Protein AF-A0A1L8DBS0-F1 (afdb_monomer_lite)

pLDDT: mean 74.85, std 13.13, range [47.19, 97.38]

InterPro domains:
  IPR019034 Uncharacterised protein family UPF0390 [PF09495] (1-80)

Foldseek 3Di:
DDDDDDPPPPPDPVVVVVVVVVVVVVPDPDPPPPPHDDPDPCPVVVVVVVVVVVVVVVVVVVVVVVVVVVVCVPPDPDDPVRVVVVVVVVVVVVPDPDD

Structure (mmCIF, N/CA/C/O backbone):
data_AF-A0A1L8DBS0-F1
#
_entry.id   AF-A0A1L8DBS0-F1
#
loop_
_atom_site.group_PDB
_atom_site.id
_atom_site.type_symbol
_atom_site.label_atom_id
_atom_site.label_alt_id
_atom_site.label_comp_id
_atom_site.label_asym_id
_atom_site.label_entity_id
_atom_site.label_seq_id
_atom_site.pdbx_PDB_ins_code
_atom_site.Cartn_x
_atom_site.Cartn_y
_atom_site.Cartn_z
_atom_site.occupancy
_atom_site.B_iso_or_equiv
_atom_site.auth_seq_id
_atom_site.auth_comp_id
_atom_site.auth_asym_id
_atom_site.auth_atom_id
_atom_site.pdbx_PDB_model_num
ATOM 1 N N . MET A 1 1 ? -3.161 -5.672 79.002 1.00 47.19 1 MET A N 1
ATOM 2 C CA . MET A 1 1 ? -4.496 -5.239 78.525 1.00 47.19 1 MET A CA 1
ATOM 3 C C . MET A 1 1 ? -4.624 -5.552 77.040 1.00 47.19 1 MET A C 1
ATOM 5 O O . MET A 1 1 ? -3.855 -4.988 76.272 1.00 47.19 1 MET A O 1
ATOM 9 N N . PRO A 1 2 ? -5.532 -6.437 76.604 1.00 53.47 2 PRO A N 1
ATOM 10 C CA . PRO A 1 2 ? -5.737 -6.668 75.180 1.00 53.47 2 PRO A CA 1
ATOM 11 C C . PRO A 1 2 ? -6.579 -5.539 74.563 1.00 53.47 2 PRO A C 1
ATOM 13 O O . PRO A 1 2 ? -7.781 -5.420 74.788 1.00 53.47 2 PRO A O 1
ATOM 16 N N . GLN A 1 3 ? -5.911 -4.701 73.773 1.00 69.19 3 GLN A N 1
ATOM 17 C CA . GLN A 1 3 ? -6.477 -3.727 72.845 1.00 69.19 3 GLN A CA 1
ATOM 18 C C . GLN A 1 3 ? -6.964 -4.476 71.592 1.00 69.19 3 GLN A C 1
ATOM 20 O O . GLN A 1 3 ? -6.154 -4.929 70.788 1.00 69.19 3 GLN A O 1
ATOM 25 N N . GLY A 1 4 ? -8.279 -4.655 71.410 1.00 59.88 4 GLY A N 1
ATOM 26 C CA . GLY A 1 4 ? -8.764 -5.426 70.259 1.00 59.88 4 GLY A CA 1
ATOM 27 C C . GLY A 1 4 ? -10.269 -5.392 70.009 1.00 59.88 4 GLY A C 1
ATOM 28 O O . GLY A 1 4 ? -10.991 -6.274 70.450 1.00 59.88 4 GLY A O 1
ATO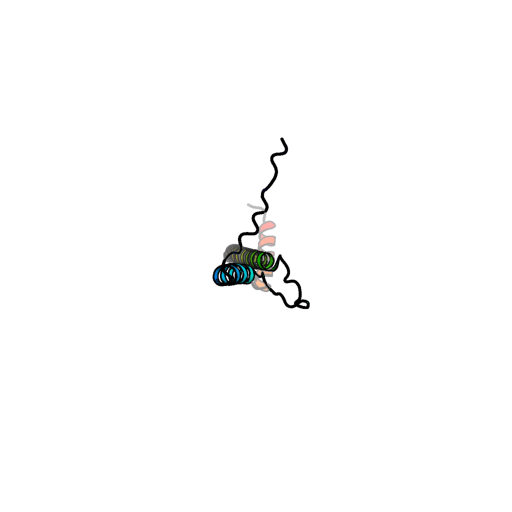M 29 N N . LYS A 1 5 ? -10.704 -4.412 69.204 1.00 68.69 5 LYS A N 1
ATOM 30 C CA . LYS A 1 5 ? -11.985 -4.333 68.465 1.00 68.69 5 LYS A CA 1
ATOM 31 C C . LYS A 1 5 ? -13.269 -4.546 69.280 1.00 68.69 5 LYS A C 1
ATOM 33 O O . LYS A 1 5 ? -13.842 -5.633 69.313 1.00 68.69 5 LYS A O 1
ATOM 38 N N . ILE A 1 6 ? -13.849 -3.436 69.734 1.00 62.88 6 ILE A N 1
ATOM 39 C CA . ILE A 1 6 ? -15.282 -3.373 70.028 1.00 62.88 6 ILE A CA 1
ATOM 40 C C . ILE A 1 6 ? -16.039 -3.569 68.702 1.00 62.88 6 ILE A C 1
ATOM 42 O O . ILE A 1 6 ? -16.143 -2.654 67.886 1.00 62.88 6 ILE A O 1
ATOM 46 N N . LYS A 1 7 ? -16.576 -4.770 68.453 1.00 64.88 7 LYS A N 1
ATOM 47 C CA . LYS A 1 7 ? -17.612 -4.973 67.428 1.00 64.88 7 LYS A CA 1
ATOM 48 C C . LYS A 1 7 ? -18.917 -4.376 67.954 1.00 64.88 7 LYS A C 1
ATOM 50 O O . LYS A 1 7 ? -19.804 -5.106 68.390 1.00 64.88 7 L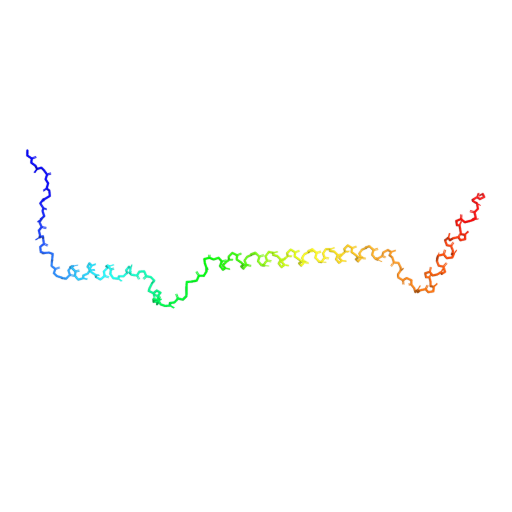YS A O 1
ATOM 55 N N . VAL A 1 8 ? -19.046 -3.049 67.918 1.00 60.94 8 VAL A N 1
ATOM 56 C CA . VAL A 1 8 ? -20.350 -2.414 68.124 1.00 60.94 8 VAL A CA 1
ATOM 57 C C . VAL A 1 8 ? -21.220 -2.846 66.948 1.00 60.94 8 VAL A C 1
ATOM 59 O O . VAL A 1 8 ? -21.010 -2.415 65.815 1.00 60.94 8 VAL A O 1
ATOM 62 N N . LYS A 1 9 ? -22.188 -3.734 67.192 1.00 65.69 9 LYS A N 1
ATOM 63 C CA . LYS A 1 9 ? -23.296 -3.962 66.260 1.00 65.69 9 LYS A CA 1
ATOM 64 C C . LYS A 1 9 ? -24.168 -2.710 66.297 1.00 65.69 9 LYS A C 1
ATOM 66 O O . LYS A 1 9 ? -25.221 -2.701 66.927 1.00 65.69 9 LYS A O 1
ATOM 71 N N . THR A 1 10 ? -23.715 -1.629 65.668 1.00 64.31 10 THR A N 1
ATOM 72 C CA . THR A 1 10 ? -24.566 -0.467 65.446 1.00 64.31 10 THR A CA 1
ATOM 73 C C . THR A 1 10 ? -25.727 -0.947 64.582 1.00 64.31 10 THR A C 1
ATOM 75 O O . THR A 1 10 ? -25.547 -1.402 63.449 1.00 64.31 10 THR A O 1
ATOM 78 N N . LYS A 1 11 ? -26.941 -0.935 65.143 1.00 68.12 11 LYS A N 1
ATOM 79 C CA . LYS A 1 11 ? -28.173 -1.116 64.372 1.00 68.12 11 LYS A CA 1
ATOM 80 C C . LYS A 1 11 ? -28.313 0.109 63.474 1.00 68.12 11 LYS A C 1
ATOM 82 O O . LYS A 1 11 ? -28.991 1.068 63.812 1.00 68.12 11 LYS A O 1
ATOM 87 N N . VAL A 1 12 ? -27.600 0.101 62.351 1.00 66.75 12 VAL A N 1
ATOM 88 C CA . VAL A 1 12 ? -27.743 1.140 61.336 1.00 66.75 12 VAL A CA 1
ATOM 89 C C . VAL A 1 12 ? -29.189 1.069 60.830 1.00 66.75 12 VAL A C 1
ATOM 91 O O . VAL A 1 12 ? -29.634 -0.044 60.519 1.00 66.75 12 VAL A O 1
ATOM 94 N N . PRO A 1 13 ? -29.923 2.196 60.757 1.00 81.00 13 PRO A N 1
ATOM 95 C CA . PRO A 1 13 ? -31.296 2.211 60.266 1.00 81.00 13 PRO A CA 1
ATOM 96 C C . PRO A 1 13 ? -31.412 1.507 58.910 1.00 81.00 13 PRO A C 1
ATOM 98 O O . PRO A 1 13 ? -30.545 1.665 58.043 1.00 81.00 13 PRO A O 1
ATOM 101 N N . ASP A 1 14 ? -32.474 0.726 58.704 1.00 73.31 14 ASP A N 1
ATOM 102 C CA . ASP A 1 14 ? -32.592 -0.155 57.533 1.00 73.31 14 ASP A CA 1
ATOM 103 C C . ASP A 1 14 ? -32.590 0.610 56.202 1.00 73.31 14 ASP A C 1
ATOM 105 O O . ASP A 1 14 ? -32.054 0.127 55.201 1.00 73.31 14 ASP A O 1
ATOM 109 N N . ALA A 1 15 ? -33.045 1.866 56.216 1.00 72.44 15 ALA A N 1
ATOM 110 C CA . ALA A 1 15 ? -32.950 2.783 55.084 1.00 72.44 15 ALA A CA 1
ATOM 111 C C . ALA A 1 15 ? -31.498 3.013 54.613 1.00 72.44 15 ALA A C 1
ATOM 113 O O . ALA A 1 15 ? -31.234 3.139 53.416 1.00 72.44 15 ALA A O 1
ATOM 114 N N . VAL A 1 16 ? -30.533 3.035 55.536 1.00 74.25 16 VAL A N 1
ATOM 115 C CA . VAL A 1 16 ? -29.108 3.227 55.228 1.00 74.25 16 VAL A CA 1
ATOM 116 C C . VAL A 1 16 ? -28.473 1.914 54.763 1.00 74.25 16 VAL A C 1
ATOM 118 O O . VAL A 1 16 ? -27.691 1.921 53.810 1.00 74.25 16 VAL A O 1
ATOM 121 N N . LYS A 1 17 ? -28.863 0.767 55.345 1.00 71.81 17 LYS A N 1
ATOM 122 C CA . LYS A 1 17 ? -28.425 -0.560 54.867 1.00 71.81 17 LYS A CA 1
ATOM 123 C C . LYS A 1 17 ? -28.865 -0.811 53.426 1.00 71.81 17 LYS A C 1
ATOM 125 O O . LYS A 1 17 ? -28.050 -1.244 52.612 1.00 71.81 17 LYS A O 1
ATOM 130 N N . ALA A 1 18 ? -30.115 -0.494 53.092 1.00 70.44 18 ALA A N 1
ATOM 131 C CA . ALA A 1 18 ? -30.646 -0.644 51.740 1.00 70.44 18 ALA A CA 1
ATOM 132 C C . ALA A 1 18 ? -29.879 0.221 50.723 1.00 70.44 18 ALA A C 1
ATOM 134 O O . ALA A 1 18 ? -29.547 -0.247 49.630 1.00 70.44 18 ALA A O 1
ATOM 135 N N . LYS A 1 19 ? -29.521 1.460 51.095 1.00 69.12 19 LYS A N 1
ATOM 136 C CA . LYS A 1 19 ? -28.694 2.351 50.262 1.00 69.12 19 LYS A CA 1
ATOM 137 C C . LYS A 1 19 ? -27.271 1.812 50.067 1.00 69.12 19 LYS A C 1
ATOM 139 O O . LYS A 1 19 ? -26.762 1.846 48.946 1.00 69.12 19 LYS A O 1
ATOM 144 N N . LEU A 1 20 ? -26.650 1.255 51.110 1.00 66.31 20 LEU A N 1
ATOM 145 C CA . LEU A 1 20 ? -25.328 0.623 51.007 1.00 66.31 20 LEU A CA 1
ATOM 146 C C . LEU A 1 20 ? -25.347 -0.632 50.123 1.00 66.31 20 LEU A C 1
ATOM 148 O O . LEU A 1 20 ? -24.440 -0.830 49.317 1.00 66.31 20 LEU A O 1
ATOM 152 N N . GLN A 1 21 ? -26.376 -1.474 50.243 1.00 64.56 21 GLN A N 1
ATOM 153 C CA . GLN A 1 21 ? -26.509 -2.668 49.408 1.00 64.56 21 GLN A CA 1
ATOM 154 C C . GLN A 1 21 ? -26.791 -2.327 47.939 1.00 64.56 21 GLN A C 1
ATOM 156 O O . GLN A 1 21 ? -26.236 -2.979 47.057 1.00 64.56 21 GLN A O 1
ATOM 161 N N . LYS A 1 22 ? -27.574 -1.275 47.650 1.00 62.62 22 LYS A N 1
ATOM 162 C CA . LYS A 1 22 ? -27.763 -0.778 46.274 1.00 62.62 22 LYS A CA 1
ATOM 163 C C . LYS A 1 22 ? -26.448 -0.291 45.651 1.00 62.62 22 LYS A C 1
ATOM 165 O O . LYS A 1 22 ? -26.168 -0.651 44.512 1.00 62.62 22 LYS A O 1
ATOM 170 N N . LYS A 1 23 ? -25.597 0.423 46.403 1.00 60.38 23 LYS A N 1
ATOM 171 C CA . LYS A 1 23 ? -24.257 0.829 45.926 1.00 60.38 23 LYS A CA 1
ATOM 172 C C . LYS A 1 23 ? -23.309 -0.352 45.671 1.00 60.38 23 LYS A C 1
ATOM 174 O O . LYS A 1 23 ? -22.458 -0.263 44.798 1.00 60.38 23 LYS A O 1
ATOM 179 N N . LYS A 1 24 ? -23.468 -1.479 46.377 1.00 58.28 24 LYS A N 1
ATOM 180 C CA . LYS A 1 24 ? -22.716 -2.716 46.084 1.00 58.28 24 LYS A CA 1
ATOM 181 C C . LYS A 1 24 ? -23.197 -3.428 44.811 1.00 58.28 24 LYS A C 1
ATOM 183 O O . LYS A 1 24 ? -22.424 -4.163 44.210 1.00 58.28 24 LYS A O 1
ATOM 188 N N . LYS A 1 25 ? -24.447 -3.205 44.382 1.00 57.09 25 LYS A N 1
ATOM 189 C CA . LYS A 1 25 ? -25.014 -3.779 43.147 1.00 57.09 25 LYS A CA 1
ATOM 190 C C . LYS A 1 25 ? -24.716 -2.954 41.890 1.00 57.09 25 LYS A C 1
ATOM 192 O O . LYS A 1 25 ? -24.744 -3.513 40.802 1.00 57.09 25 LYS A O 1
ATOM 197 N N . SER A 1 26 ? -24.373 -1.669 42.014 1.00 56.47 26 SER A N 1
ATOM 198 C CA . SER A 1 26 ? -23.966 -0.836 40.867 1.00 56.47 26 SER A CA 1
ATOM 199 C C . SER A 1 26 ? -22.521 -1.077 40.402 1.00 56.47 26 SER A C 1
ATOM 201 O O . SER A 1 26 ? -22.045 -0.374 39.519 1.00 56.47 26 SER A O 1
ATOM 203 N N . GLY A 1 27 ? -21.817 -2.041 41.005 1.00 55.31 27 GLY A N 1
ATOM 204 C CA . GLY A 1 27 ? -20.443 -2.426 40.666 1.00 55.31 27 GLY A CA 1
ATOM 205 C C . GLY A 1 27 ? -20.314 -3.845 40.108 1.00 55.31 27 GLY A C 1
ATOM 206 O O . GLY A 1 27 ? -19.217 -4.398 40.125 1.00 55.31 27 GLY A O 1
ATOM 207 N N . VAL A 1 28 ? -21.408 -4.470 39.653 1.00 52.84 28 VAL A N 1
ATOM 208 C CA . VAL A 1 28 ? -21.330 -5.805 39.045 1.00 52.84 28 VAL A CA 1
ATOM 209 C C . VAL A 1 28 ? -20.832 -5.678 37.608 1.00 52.84 28 VAL A C 1
ATOM 211 O O . VAL A 1 28 ? -21.570 -5.369 36.676 1.00 52.84 28 VAL A O 1
ATOM 214 N N . ALA A 1 29 ? -19.524 -5.895 37.511 1.00 60.12 29 ALA A N 1
ATOM 215 C CA . ALA A 1 29 ? -18.739 -6.270 36.352 1.00 60.12 29 ALA A CA 1
ATOM 216 C C . ALA A 1 29 ? -19.535 -7.001 35.261 1.00 60.12 29 ALA A C 1
ATOM 218 O O . ALA A 1 29 ? -20.299 -7.916 35.559 1.00 60.12 29 ALA A O 1
ATOM 219 N N . PHE A 1 30 ? -19.278 -6.612 34.006 1.00 58.22 30 PHE A N 1
ATOM 220 C CA . PHE A 1 30 ? -19.584 -7.333 32.767 1.00 58.22 30 PHE A CA 1
ATOM 221 C C . PHE A 1 30 ? -20.134 -8.750 32.985 1.00 58.22 30 PHE A C 1
ATOM 223 O O . PHE A 1 30 ? -19.375 -9.717 33.065 1.00 58.22 30 PHE A O 1
ATOM 230 N N . THR A 1 31 ? -21.456 -8.897 33.008 1.00 62.53 31 THR A N 1
ATOM 231 C CA . THR A 1 31 ? -22.102 -10.204 32.890 1.00 62.53 31 THR A CA 1
ATOM 232 C C . THR A 1 31 ? -22.009 -10.645 31.432 1.00 62.53 31 THR A C 1
ATOM 234 O O . THR A 1 31 ? -22.976 -10.642 30.670 1.00 62.53 31 THR A O 1
ATOM 237 N N . ARG A 1 32 ? -20.800 -11.023 30.997 1.00 60.50 32 ARG A N 1
ATOM 238 C CA . ARG A 1 32 ? -20.686 -11.894 29.828 1.00 60.50 32 ARG A CA 1
ATOM 239 C C . ARG A 1 32 ? -21.551 -13.112 30.128 1.00 60.50 32 ARG A C 1
ATOM 241 O O . ARG A 1 32 ? -21.409 -13.712 31.191 1.00 60.50 32 ARG A O 1
ATOM 248 N N . ARG A 1 33 ? -22.473 -13.444 29.217 1.00 68.56 33 ARG A N 1
ATOM 249 C CA . ARG A 1 33 ? -23.221 -14.707 29.289 1.00 68.56 33 ARG A CA 1
ATOM 250 C C . ARG A 1 33 ? -22.201 -15.818 29.548 1.00 68.56 33 ARG A C 1
ATOM 252 O O . ARG A 1 33 ? -21.143 -15.790 28.921 1.00 68.56 33 ARG A O 1
ATOM 259 N N . ALA A 1 34 ? -22.502 -16.763 30.437 1.00 66.19 34 ALA A N 1
ATOM 260 C CA . ALA A 1 34 ? -21.563 -17.832 30.804 1.00 66.19 34 ALA A CA 1
ATOM 261 C C . ALA A 1 34 ? -21.001 -18.578 29.573 1.00 66.19 34 ALA A C 1
ATOM 263 O O . ALA A 1 34 ? -19.852 -19.002 29.579 1.00 66.19 34 ALA A O 1
ATOM 264 N N . ASN A 1 35 ? -21.782 -18.624 28.487 1.00 69.81 35 ASN A N 1
ATOM 265 C CA . ASN A 1 35 ? -21.440 -19.290 27.230 1.00 69.81 35 ASN A CA 1
ATOM 266 C C . ASN A 1 35 ? -21.015 -18.323 26.105 1.00 69.81 35 ASN A C 1
ATOM 268 O O . ASN A 1 35 ? -21.000 -18.707 24.939 1.00 69.8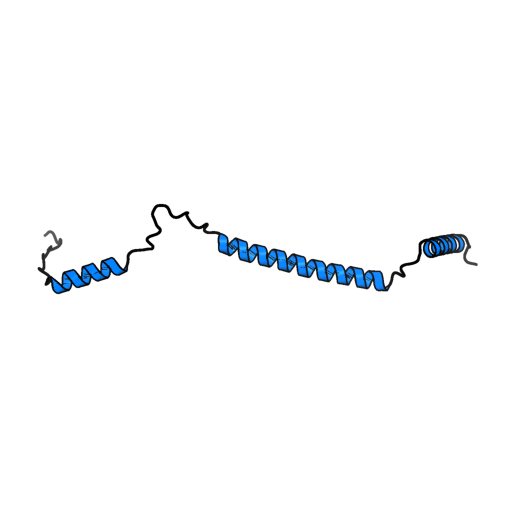1 35 ASN A O 1
ATOM 272 N N . ALA A 1 36 ? -20.731 -17.049 26.397 1.00 72.00 36 ALA A N 1
ATOM 273 C CA . ALA A 1 36 ? -20.262 -16.119 25.372 1.00 72.00 36 ALA A CA 1
ATOM 274 C C . ALA A 1 36 ? -18.791 -16.416 25.023 1.00 72.00 36 ALA A C 1
ATOM 276 O O . ALA A 1 36 ? -17.952 -16.414 25.929 1.00 72.00 36 ALA A O 1
ATOM 277 N N . PRO A 1 37 ? -18.444 -16.600 23.733 1.00 79.12 37 PRO A N 1
ATOM 278 C CA . PRO A 1 37 ? -17.062 -16.808 23.320 1.00 79.12 37 PRO A CA 1
ATOM 279 C C . PRO A 1 37 ? -16.147 -15.687 23.829 1.00 79.12 37 PRO A C 1
ATOM 281 O O . PRO A 1 37 ? -16.469 -14.495 23.742 1.00 79.12 37 PRO A O 1
ATOM 284 N N . ILE A 1 38 ? -14.988 -16.068 24.369 1.00 74.75 38 ILE A N 1
ATOM 285 C CA . ILE A 1 38 ? -13.988 -15.121 24.864 1.00 74.75 38 ILE A CA 1
ATOM 286 C C . ILE A 1 38 ? -13.450 -14.332 23.667 1.00 74.75 38 ILE A C 1
ATOM 288 O O . ILE A 1 38 ? -12.784 -14.882 22.795 1.00 74.75 38 ILE A O 1
ATOM 292 N N . GLN A 1 39 ? -13.723 -13.024 23.630 1.00 72.62 39 GLN A N 1
ATOM 293 C CA . GLN A 1 39 ? -13.177 -12.148 22.589 1.00 72.62 39 GLN A CA 1
ATOM 294 C C . GLN A 1 39 ? -11.647 -12.190 22.623 1.00 72.62 39 GLN A C 1
ATOM 296 O O . GLN A 1 39 ? -11.036 -12.001 23.682 1.00 72.62 39 GLN A O 1
ATOM 301 N N . ALA A 1 40 ? -11.029 -12.410 21.463 1.00 74.12 40 ALA A N 1
ATOM 302 C CA . ALA A 1 40 ? -9.581 -12.453 21.344 1.00 74.12 40 ALA A CA 1
ATOM 303 C C . ALA A 1 40 ? -8.977 -11.111 21.781 1.00 74.12 40 ALA A C 1
ATOM 305 O O . ALA A 1 40 ? -9.308 -10.057 21.242 1.00 74.12 40 ALA A O 1
ATOM 306 N N . LYS A 1 41 ? -8.030 -11.143 22.726 1.00 71.94 41 LYS A N 1
ATOM 307 C CA . LYS A 1 41 ? -7.373 -9.938 23.268 1.00 71.94 41 LYS A CA 1
ATOM 308 C C . LYS A 1 41 ? -6.604 -9.115 22.209 1.00 71.94 41 LYS A C 1
ATOM 310 O O . LYS A 1 41 ? -6.194 -7.998 22.495 1.00 71.94 41 LYS A O 1
ATOM 315 N N . LYS A 1 42 ? -6.390 -9.656 20.999 1.00 67.31 42 LYS A N 1
ATOM 316 C CA . LYS A 1 42 ? -5.470 -9.134 19.967 1.00 67.31 42 LYS A CA 1
ATOM 317 C C . LYS A 1 42 ? -6.140 -8.552 18.710 1.00 67.31 42 LYS A C 1
ATOM 319 O O . LYS A 1 42 ? -5.424 -8.129 17.806 1.00 67.31 42 LYS A O 1
ATOM 324 N N . THR A 1 43 ? -7.468 -8.487 18.616 1.00 65.19 43 THR A N 1
ATOM 325 C CA . THR A 1 43 ? -8.165 -8.020 17.393 1.00 65.19 43 THR A CA 1
ATOM 326 C C . THR A 1 43 ? -7.769 -6.604 16.964 1.00 65.19 43 THR A C 1
ATOM 328 O O . THR A 1 43 ? -7.542 -6.366 15.780 1.00 65.19 43 THR A O 1
ATOM 331 N N . LYS A 1 44 ? -7.581 -5.674 17.910 1.00 63.09 44 LYS A N 1
ATOM 332 C CA . LYS A 1 44 ? -7.146 -4.295 17.602 1.00 63.09 44 LYS A CA 1
ATOM 333 C C . LYS A 1 44 ? -5.731 -4.231 17.008 1.00 63.09 44 LYS A C 1
ATOM 335 O O . LYS A 1 44 ? -5.488 -3.468 16.081 1.00 63.09 44 LYS A O 1
ATOM 340 N N . MET A 1 45 ? -4.819 -5.068 17.505 1.00 65.88 45 MET A N 1
ATOM 341 C CA . MET A 1 45 ? -3.426 -5.134 17.047 1.00 65.88 45 MET A CA 1
ATOM 342 C C . MET A 1 45 ? -3.309 -5.740 15.640 1.00 65.88 45 MET A C 1
ATOM 344 O O . MET A 1 45 ? -2.439 -5.352 14.870 1.00 65.88 45 MET A O 1
ATOM 348 N N . GLN A 1 46 ? -4.216 -6.651 15.272 1.00 77.00 46 GLN A N 1
ATOM 349 C CA . GLN A 1 46 ? -4.267 -7.198 13.914 1.00 77.00 46 GLN A CA 1
ATOM 350 C C . GLN A 1 46 ? -4.735 -6.156 12.891 1.00 77.00 46 GLN A C 1
ATOM 352 O O . GLN A 1 46 ? -4.215 -6.121 11.780 1.00 77.00 46 GLN A O 1
ATOM 357 N N . GLY A 1 47 ? -5.694 -5.298 13.255 1.00 80.56 47 GLY A N 1
ATOM 358 C CA . GLY A 1 47 ? -6.175 -4.230 12.376 1.00 80.56 47 GLY A CA 1
ATOM 359 C C . GLY A 1 47 ? -5.074 -3.230 12.022 1.00 80.56 47 GLY A C 1
ATOM 360 O O . GLY A 1 47 ? -4.826 -2.978 10.847 1.00 80.56 47 GLY A O 1
ATOM 361 N N . THR A 1 48 ? -4.351 -2.724 13.024 1.00 84.69 48 THR A N 1
ATOM 362 C CA . THR A 1 48 ? -3.268 -1.747 12.807 1.00 84.69 48 THR A CA 1
ATOM 363 C C . THR A 1 48 ? -2.108 -2.328 11.999 1.00 84.69 48 THR A C 1
ATOM 365 O O . THR A 1 48 ? -1.587 -1.664 11.106 1.00 84.69 48 THR A O 1
ATOM 368 N N . GLN A 1 49 ? -1.737 -3.586 12.249 1.00 88.75 49 GLN A N 1
ATOM 369 C CA . GLN A 1 49 ? -0.708 -4.282 11.473 1.00 88.75 49 GLN A CA 1
ATOM 370 C C . GLN A 1 49 ? -1.125 -4.478 10.012 1.00 88.75 49 GLN A C 1
ATOM 372 O O . GLN A 1 49 ? -0.319 -4.234 9.116 1.00 88.75 49 GLN A O 1
ATOM 377 N N . LYS A 1 50 ? -2.383 -4.859 9.759 1.00 91.12 50 LYS A N 1
ATOM 378 C CA . LYS A 1 50 ? -2.922 -4.993 8.397 1.00 91.12 50 LYS A CA 1
ATOM 379 C C . LYS A 1 50 ? -2.939 -3.658 7.658 1.00 91.12 50 LYS A C 1
ATOM 381 O O . LYS A 1 50 ? -2.515 -3.606 6.508 1.00 91.12 50 LYS A O 1
ATOM 386 N N . ILE A 1 51 ? -3.363 -2.581 8.323 1.00 92.31 51 ILE A N 1
ATOM 387 C CA . ILE A 1 51 ? -3.348 -1.227 7.750 1.00 92.31 51 ILE A CA 1
ATOM 388 C C . ILE A 1 51 ? -1.914 -0.824 7.392 1.00 92.31 51 ILE A C 1
ATOM 390 O O . ILE A 1 51 ? -1.668 -0.408 6.264 1.00 92.31 51 ILE A O 1
ATOM 394 N N . LYS A 1 52 ? -0.951 -1.025 8.303 1.00 95.75 52 LYS A N 1
ATOM 395 C CA . LYS A 1 52 ? 0.468 -0.747 8.037 1.00 95.75 52 LYS A CA 1
ATOM 396 C C . LYS A 1 52 ? 0.985 -1.537 6.832 1.00 95.75 52 LYS A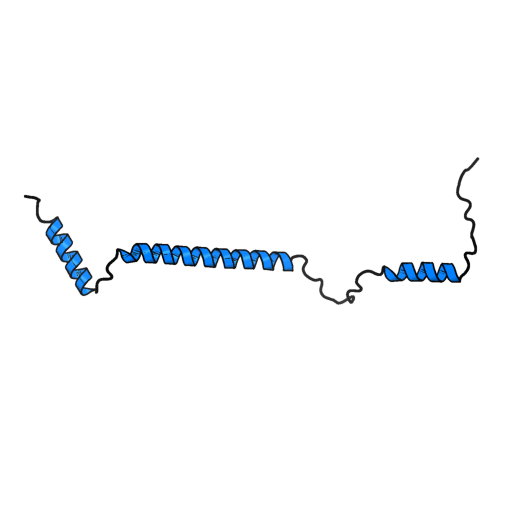 C 1
ATOM 398 O O . LYS A 1 52 ? 1.631 -0.962 5.966 1.00 95.75 52 LYS A O 1
ATOM 403 N N . GLN A 1 53 ? 0.680 -2.832 6.752 1.00 95.62 53 GLN A N 1
ATOM 404 C CA . GLN A 1 53 ? 1.098 -3.679 5.631 1.00 95.62 53 GLN A CA 1
ATOM 405 C C . GLN A 1 53 ? 0.502 -3.225 4.297 1.00 95.62 53 GLN A C 1
ATOM 407 O O . GLN A 1 53 ? 1.214 -3.206 3.296 1.00 95.62 53 GLN A O 1
ATOM 412 N N . LEU A 1 54 ? -0.784 -2.864 4.271 1.00 95.94 54 LEU A N 1
ATOM 413 C CA . LEU A 1 54 ? -1.436 -2.340 3.071 1.00 95.94 54 LEU A CA 1
ATOM 414 C C . LEU A 1 54 ? -0.793 -1.030 2.622 1.00 95.94 54 LEU A C 1
ATOM 416 O O . LEU A 1 54 ? -0.453 -0.898 1.449 1.00 95.94 54 LEU A O 1
ATOM 420 N N . LEU A 1 55 ? -0.564 -0.108 3.559 1.00 96.00 55 LEU A N 1
ATOM 421 C CA . LEU A 1 55 ? 0.052 1.180 3.265 1.00 96.00 55 LEU A CA 1
ATOM 422 C C . LEU A 1 55 ? 1.472 1.006 2.705 1.00 96.00 55 LEU A C 1
ATOM 424 O O . LEU A 1 55 ? 1.791 1.561 1.659 1.00 96.00 55 LEU A O 1
ATOM 428 N N . SER A 1 56 ? 2.302 0.177 3.349 1.00 96.69 56 SER A N 1
ATOM 429 C CA . SER A 1 56 ? 3.666 -0.103 2.883 1.00 96.69 56 SER A CA 1
ATOM 430 C C . SER A 1 56 ? 3.684 -0.736 1.492 1.00 96.69 56 SER A C 1
ATOM 432 O O . SER A 1 56 ? 4.502 -0.358 0.662 1.00 96.69 56 SER A O 1
ATOM 434 N N . LYS A 1 57 ? 2.771 -1.673 1.207 1.00 97.25 57 LYS A N 1
ATOM 435 C CA . LYS A 1 57 ? 2.664 -2.280 -0.127 1.00 97.25 57 LYS A CA 1
ATOM 436 C C . LYS A 1 57 ? 2.254 -1.261 -1.187 1.00 97.25 57 LYS A C 1
ATOM 438 O O . LYS A 1 57 ? 2.825 -1.276 -2.270 1.00 97.25 57 LYS A O 1
ATOM 443 N N . ALA A 1 58 ? 1.286 -0.398 -0.881 1.00 96.62 58 ALA A N 1
ATOM 444 C CA . ALA A 1 58 ? 0.799 0.610 -1.816 1.00 96.62 58 ALA A CA 1
ATOM 445 C C . ALA A 1 58 ? 1.891 1.629 -2.168 1.00 96.62 58 ALA A C 1
ATOM 447 O O . ALA A 1 58 ? 2.139 1.860 -3.347 1.00 96.62 58 ALA A O 1
ATOM 448 N N . VAL A 1 59 ? 2.588 2.162 -1.159 1.00 97.38 59 VAL A N 1
ATOM 449 C CA . VAL A 1 59 ? 3.680 3.129 -1.359 1.00 97.38 59 VAL A CA 1
ATOM 450 C C . VAL A 1 59 ? 4.850 2.498 -2.112 1.00 97.38 59 VAL A C 1
ATOM 452 O O . VAL A 1 59 ? 5.369 3.091 -3.051 1.00 97.38 59 VAL A O 1
ATOM 455 N N . ASN A 1 60 ? 5.252 1.274 -1.758 1.00 97.06 60 ASN A N 1
ATOM 456 C CA . ASN A 1 60 ? 6.341 0.604 -2.470 1.00 97.06 60 ASN A CA 1
ATOM 457 C C . ASN A 1 60 ? 5.975 0.341 -3.934 1.00 97.06 60 ASN A C 1
ATOM 459 O O . ASN A 1 60 ? 6.811 0.528 -4.810 1.00 97.06 60 ASN A O 1
ATOM 463 N N . LYS A 1 61 ? 4.725 -0.059 -4.199 1.00 97.00 61 LYS A N 1
ATOM 464 C CA . LYS A 1 61 ? 4.245 -0.300 -5.559 1.00 97.00 61 LYS A CA 1
ATOM 465 C C . LYS A 1 61 ? 4.237 0.983 -6.393 1.00 97.00 61 LYS A C 1
ATOM 467 O O . LYS A 1 61 ? 4.723 0.945 -7.516 1.00 97.00 61 LYS A O 1
ATOM 472 N N . SER A 1 62 ? 3.741 2.100 -5.853 1.00 95.44 62 SER A N 1
ATOM 473 C CA . SER A 1 62 ? 3.722 3.372 -6.589 1.00 95.44 62 SER A CA 1
ATOM 474 C C . SER A 1 62 ? 5.135 3.869 -6.894 1.00 95.44 62 SER A C 1
ATOM 476 O O . SER A 1 62 ? 5.423 4.265 -8.014 1.00 95.44 62 SER A O 1
ATOM 478 N N . VAL A 1 63 ? 6.049 3.777 -5.923 1.00 95.81 63 VAL A N 1
ATOM 479 C CA . VAL A 1 63 ? 7.453 4.166 -6.122 1.00 95.81 63 VAL A CA 1
ATOM 480 C C . VAL A 1 63 ? 8.140 3.265 -7.150 1.00 95.81 63 VAL A C 1
ATOM 482 O O . VAL A 1 63 ? 8.912 3.748 -7.973 1.00 95.81 63 VAL A O 1
ATOM 485 N N . GLU A 1 64 ? 7.867 1.960 -7.138 1.00 93.56 64 GLU A N 1
ATOM 486 C CA . GLU A 1 64 ? 8.417 1.039 -8.135 1.00 93.56 64 GLU A CA 1
ATOM 487 C C . GLU A 1 64 ? 7.892 1.346 -9.545 1.00 93.56 64 GLU A C 1
ATOM 489 O O . GLU A 1 64 ? 8.659 1.320 -10.507 1.00 93.56 64 GLU A O 1
ATOM 494 N N . GLU A 1 65 ? 6.603 1.663 -9.676 1.00 93.12 65 GLU A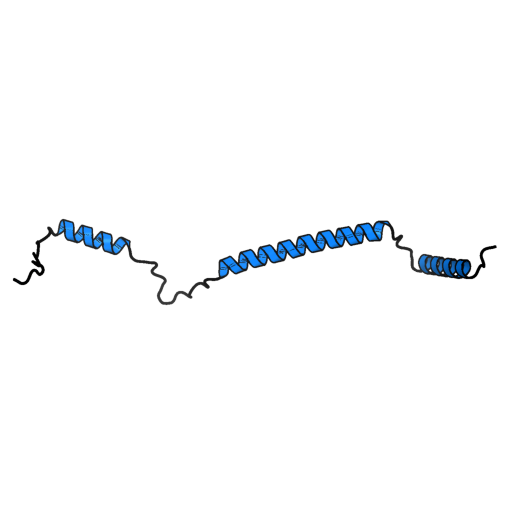 N 1
ATOM 495 C CA . GLU A 1 65 ? 6.005 2.103 -10.938 1.00 93.12 65 GLU A CA 1
ATOM 496 C C . GLU A 1 65 ? 6.652 3.396 -11.443 1.00 93.12 65 GLU A C 1
ATOM 498 O O . GLU A 1 65 ? 7.047 3.435 -12.605 1.00 93.12 65 GLU A O 1
ATOM 503 N N . ASP A 1 66 ? 6.876 4.386 -10.575 1.00 89.44 66 ASP A N 1
ATOM 504 C CA . ASP A 1 66 ? 7.555 5.637 -10.933 1.00 89.44 66 ASP A CA 1
ATOM 505 C C . ASP A 1 66 ? 9.002 5.403 -11.386 1.00 89.44 66 ASP A C 1
ATOM 507 O O . ASP A 1 66 ? 9.452 5.972 -12.382 1.00 89.44 66 ASP A O 1
ATOM 511 N N . ILE A 1 67 ? 9.749 4.547 -10.680 1.00 91.50 67 ILE A N 1
ATOM 512 C CA . ILE A 1 67 ? 11.125 4.191 -11.053 1.00 91.50 67 ILE A CA 1
ATOM 513 C C . ILE A 1 67 ? 11.137 3.483 -12.411 1.00 91.50 67 ILE A C 1
ATOM 515 O O . ILE A 1 67 ? 11.963 3.815 -13.263 1.00 91.50 67 ILE A O 1
ATOM 519 N N . ARG A 1 68 ? 10.221 2.532 -12.641 1.00 89.06 68 ARG A N 1
ATOM 520 C CA . ARG A 1 68 ? 10.114 1.842 -13.935 1.00 89.06 68 ARG A CA 1
ATOM 521 C C . ARG A 1 68 ? 9.702 2.795 -15.050 1.00 89.06 68 ARG A C 1
ATOM 523 O O . ARG A 1 68 ? 10.293 2.722 -16.122 1.00 89.06 68 ARG A O 1
ATOM 530 N N . ALA A 1 69 ? 8.741 3.681 -14.802 1.00 86.00 69 ALA A N 1
ATOM 531 C CA . ALA A 1 69 ? 8.287 4.678 -15.763 1.00 86.00 69 ALA A CA 1
ATOM 532 C C . ALA A 1 69 ? 9.454 5.576 -16.185 1.00 86.00 69 ALA A C 1
ATOM 534 O O . ALA A 1 69 ? 9.791 5.605 -17.365 1.00 86.00 69 ALA A O 1
ATOM 535 N N . ARG A 1 70 ? 10.171 6.168 -15.224 1.00 84.44 70 ARG A N 1
ATOM 536 C CA . ARG A 1 70 ? 11.357 7.004 -15.485 1.00 84.44 70 ARG A CA 1
ATOM 537 C C . ARG A 1 70 ? 12.480 6.251 -16.196 1.00 84.44 70 ARG A C 1
ATOM 539 O O . ARG A 1 70 ? 13.127 6.802 -17.078 1.00 84.44 70 ARG A O 1
ATOM 546 N N . ALA A 1 71 ? 12.716 4.987 -15.843 1.00 82.62 71 ALA A N 1
ATOM 547 C CA . ALA A 1 71 ? 13.687 4.156 -16.553 1.00 82.62 71 ALA A CA 1
ATOM 548 C C . ALA A 1 71 ? 13.244 3.872 -18.000 1.00 82.62 71 ALA A C 1
ATOM 550 O O . ALA A 1 71 ? 14.079 3.816 -18.899 1.00 82.62 71 ALA A O 1
ATOM 551 N N . SER A 1 72 ? 11.937 3.710 -18.230 1.00 77.44 72 SER A N 1
ATOM 552 C CA . SER A 1 72 ? 11.358 3.453 -19.551 1.00 77.44 72 SER A CA 1
ATOM 553 C C . SER A 1 72 ? 11.200 4.700 -20.422 1.00 77.44 72 SER A C 1
ATOM 555 O O . SER A 1 72 ? 11.236 4.575 -21.639 1.00 77.44 72 SER A O 1
ATOM 557 N N . GLU A 1 73 ? 11.097 5.898 -19.844 1.00 67.88 73 GLU A N 1
ATOM 558 C CA . GLU A 1 73 ? 11.034 7.168 -20.586 1.00 67.88 73 GLU A CA 1
ATOM 559 C C . GLU A 1 73 ? 12.283 7.395 -21.461 1.00 67.88 73 GLU A C 1
ATOM 561 O O . GLU A 1 73 ? 12.204 8.064 -22.488 1.00 67.88 73 GLU A O 1
ATOM 566 N N . GLY A 1 74 ? 13.421 6.777 -21.117 1.00 62.28 74 GLY A N 1
ATOM 567 C CA . GLY A 1 74 ? 14.626 6.734 -21.958 1.00 62.28 74 GLY A CA 1
ATOM 568 C C . GLY A 1 74 ? 14.742 5.505 -22.874 1.00 62.28 74 GLY A C 1
ATOM 569 O O . GLY A 1 74 ? 15.650 5.442 -23.705 1.00 62.28 74 GLY A O 1
ATOM 570 N N . VAL A 1 75 ? 13.856 4.514 -22.739 1.00 65.56 75 VAL A N 1
ATOM 571 C CA . VAL A 1 75 ? 13.870 3.265 -23.514 1.00 65.56 75 VAL A CA 1
ATOM 572 C C . VAL A 1 75 ? 12.787 3.334 -24.584 1.00 65.56 75 VAL A C 1
ATOM 574 O O . VAL A 1 75 ? 11.610 3.085 -24.340 1.00 65.56 75 VAL A O 1
ATOM 577 N N . ILE A 1 76 ? 13.196 3.638 -25.815 1.00 66.44 76 ILE A N 1
ATOM 578 C CA . ILE A 1 76 ? 12.313 3.534 -26.979 1.00 66.44 76 ILE A CA 1
ATOM 579 C C . ILE A 1 76 ? 11.899 2.061 -27.129 1.00 66.44 76 ILE A C 1
ATOM 581 O O . ILE A 1 76 ? 12.733 1.196 -27.413 1.00 66.44 76 ILE A O 1
ATOM 585 N N . ASN A 1 77 ? 10.610 1.772 -26.936 1.00 70.12 77 ASN A N 1
ATOM 586 C CA . ASN A 1 77 ? 10.029 0.450 -27.173 1.00 70.12 77 ASN A CA 1
ATOM 587 C C . ASN A 1 77 ? 9.976 0.179 -28.681 1.00 70.12 77 ASN A C 1
ATOM 589 O O . ASN A 1 77 ? 8.984 0.458 -29.354 1.00 70.12 77 ASN A O 1
ATOM 593 N N . PHE A 1 78 ? 11.076 -0.332 -29.223 1.00 71.12 78 PHE A N 1
ATOM 594 C CA . PHE A 1 78 ? 11.181 -0.692 -30.628 1.00 71.12 78 PHE A CA 1
ATOM 595 C C . PHE A 1 78 ? 10.303 -1.910 -30.957 1.00 71.12 78 PHE A C 1
ATOM 597 O O . PHE A 1 78 ? 10.160 -2.849 -30.173 1.00 71.12 78 PHE A O 1
ATOM 604 N N . SER A 1 79 ? 9.744 -1.945 -32.166 1.00 81.94 79 SER A N 1
ATOM 605 C CA . SER A 1 79 ? 9.154 -3.176 -32.696 1.00 81.94 79 SER A CA 1
ATOM 606 C C . SER A 1 79 ? 10.227 -4.269 -32.827 1.00 81.94 79 SER A C 1
ATOM 608 O O . SER A 1 79 ? 11.422 -3.980 -32.918 1.00 81.94 79 SER A O 1
ATOM 610 N N . LYS A 1 80 ? 9.836 -5.551 -32.882 1.00 82.69 80 LYS A N 1
ATOM 611 C CA . LYS A 1 80 ? 10.799 -6.666 -33.042 1.00 82.69 80 LYS A CA 1
ATOM 612 C C . LYS A 1 80 ? 11.732 -6.471 -34.248 1.00 82.69 80 LYS A C 1
ATOM 614 O O . LYS A 1 80 ? 12.921 -6.767 -34.153 1.00 82.69 80 LYS A O 1
ATOM 619 N N . ALA A 1 81 ? 11.205 -5.929 -35.348 1.00 84.25 81 ALA A N 1
ATOM 620 C CA . ALA A 1 81 ? 11.986 -5.609 -36.540 1.00 84.25 81 ALA A CA 1
ATOM 621 C C . ALA A 1 81 ? 12.987 -4.470 -36.280 1.00 84.25 81 ALA A C 1
ATOM 623 O O . ALA A 1 81 ? 14.160 -4.588 -36.621 1.00 84.25 81 ALA A O 1
ATOM 624 N N . GLN A 1 82 ? 12.561 -3.403 -35.599 1.00 83.25 82 GLN A N 1
ATOM 625 C CA . GLN A 1 82 ? 13.437 -2.290 -35.219 1.00 83.25 82 GLN A CA 1
ATOM 626 C C . GLN A 1 82 ? 14.533 -2.732 -34.234 1.00 83.25 82 GLN A C 1
ATOM 628 O O . GLN A 1 82 ? 15.681 -2.314 -34.368 1.00 83.25 82 GLN A O 1
ATOM 633 N N . HIS A 1 83 ? 14.228 -3.644 -33.305 1.00 82.94 83 HIS A N 1
ATOM 634 C CA . HIS A 1 83 ? 15.232 -4.265 -32.441 1.00 82.94 83 HIS A CA 1
ATOM 635 C C . HIS A 1 83 ? 16.267 -5.072 -33.232 1.00 82.94 83 HIS A C 1
ATOM 637 O O . HIS A 1 83 ? 17.456 -4.994 -32.924 1.00 82.94 83 HIS A O 1
ATOM 643 N N . ALA A 1 84 ? 15.843 -5.837 -34.242 1.00 84.25 84 ALA A N 1
ATOM 644 C CA . ALA A 1 84 ? 16.757 -6.595 -35.094 1.00 84.25 84 ALA A CA 1
ATOM 645 C C . ALA A 1 84 ? 17.691 -5.667 -35.889 1.00 84.25 84 ALA A C 1
ATOM 647 O O . ALA A 1 84 ? 18.904 -5.877 -35.893 1.00 84.25 84 ALA A O 1
ATOM 648 N N . VAL A 1 85 ? 17.151 -4.590 -36.466 1.00 86.44 85 VAL A N 1
ATOM 649 C CA . VAL A 1 85 ? 17.933 -3.573 -37.190 1.00 86.44 85 VAL A CA 1
ATOM 650 C C . VAL A 1 85 ? 18.906 -2.844 -36.259 1.00 86.44 85 VAL A C 1
ATOM 652 O O . VAL A 1 85 ? 20.081 -2.696 -36.585 1.00 86.44 85 VAL A O 1
ATOM 655 N N . ALA A 1 86 ? 18.468 -2.442 -35.063 1.00 83.44 86 ALA A N 1
ATOM 656 C CA . ALA A 1 86 ? 19.337 -1.790 -34.085 1.00 83.44 86 ALA A CA 1
ATOM 657 C C . ALA A 1 86 ? 20.489 -2.704 -33.628 1.00 83.44 86 ALA A C 1
ATOM 659 O O . ALA A 1 86 ? 21.617 -2.235 -33.474 1.00 83.44 86 ALA A O 1
ATOM 660 N N . LYS A 1 87 ? 20.232 -4.008 -33.445 1.00 84.75 87 LYS A N 1
ATOM 661 C CA . LYS A 1 87 ? 21.275 -5.002 -33.138 1.00 84.75 87 LYS A CA 1
ATOM 662 C C . LYS A 1 87 ? 22.262 -5.165 -34.293 1.00 84.75 87 LYS A C 1
ATOM 664 O O . LYS A 1 87 ? 23.465 -5.126 -34.058 1.00 84.75 87 LYS A O 1
ATOM 669 N N . HIS A 1 88 ? 21.764 -5.287 -35.523 1.00 87.12 88 HIS A N 1
ATOM 670 C CA . HIS A 1 88 ? 22.604 -5.375 -36.718 1.00 87.12 88 HIS A CA 1
ATOM 671 C C . HIS A 1 88 ? 23.522 -4.148 -36.853 1.00 87.12 88 HIS A C 1
ATOM 673 O O . HIS A 1 88 ? 24.728 -4.294 -37.026 1.00 87.12 88 HIS A O 1
ATOM 679 N N . ASN A 1 89 ? 22.974 -2.945 -36.666 1.00 85.19 89 ASN A N 1
ATOM 680 C CA . ASN A 1 89 ? 23.721 -1.691 -36.777 1.00 85.19 89 ASN A CA 1
ATOM 681 C C . ASN A 1 89 ? 24.732 -1.468 -35.639 1.00 85.19 89 ASN A C 1
ATOM 683 O O . ASN A 1 89 ? 25.752 -0.815 -35.844 1.00 85.19 89 ASN A O 1
ATOM 687 N N . LYS A 1 90 ? 24.470 -1.986 -34.431 1.00 82.81 90 LYS A N 1
ATOM 688 C CA . LYS A 1 90 ? 25.459 -1.979 -33.340 1.00 82.81 90 LYS A CA 1
ATOM 689 C C . LYS A 1 90 ? 26.628 -2.914 -33.641 1.00 82.81 90 LYS A C 1
ATOM 691 O O . LYS A 1 90 ? 27.773 -2.523 -33.445 1.00 82.81 90 L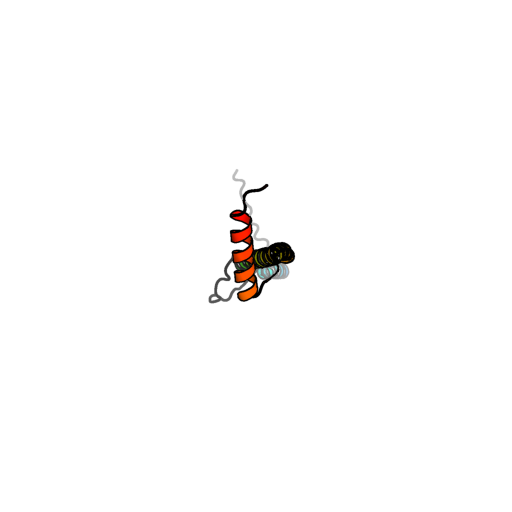YS A O 1
ATOM 696 N N . ASN A 1 91 ? 26.342 -4.113 -34.143 1.00 79.56 91 ASN A N 1
ATOM 697 C CA . ASN A 1 91 ? 27.370 -5.099 -34.469 1.00 79.56 91 ASN A CA 1
ATOM 698 C C . ASN A 1 91 ? 28.225 -4.671 -35.667 1.00 79.56 91 ASN A C 1
ATOM 700 O O . ASN A 1 91 ? 29.427 -4.911 -35.665 1.00 79.56 91 ASN A O 1
ATOM 704 N N . SER A 1 92 ? 27.634 -4.011 -36.667 1.00 75.88 92 SER A N 1
ATOM 705 C CA . SER A 1 92 ? 28.400 -3.472 -37.791 1.00 75.88 92 SER A CA 1
ATOM 706 C C . SER A 1 92 ? 29.314 -2.328 -37.355 1.00 75.88 92 SER A C 1
ATOM 708 O O . SER A 1 92 ? 30.481 -2.342 -37.719 1.00 75.88 92 SER A O 1
ATOM 710 N N . LYS A 1 93 ? 28.839 -1.395 -36.516 1.00 70.88 93 LYS A N 1
ATOM 711 C CA . LYS A 1 93 ? 29.672 -0.310 -35.965 1.00 70.88 93 LYS A CA 1
ATOM 712 C C . LYS A 1 93 ? 30.806 -0.806 -35.066 1.00 70.88 93 LYS A C 1
ATOM 714 O O . LYS A 1 93 ? 31.881 -0.234 -35.111 1.00 70.88 93 LYS A O 1
ATOM 719 N N . ALA A 1 94 ? 30.590 -1.863 -34.282 1.00 66.62 94 ALA A N 1
ATOM 720 C CA . ALA A 1 94 ? 31.633 -2.445 -33.432 1.00 66.62 94 ALA A CA 1
ATOM 721 C C . ALA A 1 94 ? 32.754 -3.151 -34.223 1.00 66.62 94 ALA A C 1
ATOM 723 O O . ALA A 1 94 ? 33.839 -3.348 -33.688 1.00 66.62 94 ALA A O 1
ATOM 724 N N . ASN A 1 95 ? 32.494 -3.528 -35.479 1.00 62.31 95 ASN A N 1
ATOM 725 C CA . ASN A 1 95 ? 33.457 -4.182 -36.370 1.00 62.31 95 ASN A CA 1
ATOM 726 C C . ASN A 1 95 ? 34.146 -3.213 -37.347 1.00 62.31 95 ASN A C 1
ATOM 728 O O . ASN A 1 95 ? 34.920 -3.663 -38.191 1.00 62.31 95 ASN A O 1
ATOM 732 N N . VAL A 1 96 ? 33.874 -1.907 -37.265 1.00 60.62 96 VAL A N 1
ATOM 733 C CA . VAL A 1 96 ? 34.638 -0.896 -38.005 1.00 60.62 96 VAL A CA 1
ATOM 734 C C . VAL A 1 96 ? 35.751 -0.404 -37.076 1.00 60.62 96 VAL A C 1
ATOM 736 O O . VAL A 1 96 ? 35.429 0.125 -36.014 1.00 60.62 96 VAL A O 1
ATOM 739 N N . PRO A 1 97 ? 37.040 -0.596 -37.412 1.00 58.59 97 PRO A N 1
ATOM 740 C CA . PRO A 1 97 ? 38.120 0.009 -36.646 1.00 58.59 97 PRO A CA 1
ATOM 741 C C . PRO A 1 97 ? 38.031 1.530 -36.813 1.00 58.59 97 PRO A C 1
ATOM 743 O O . PRO A 1 97 ? 37.920 2.009 -37.943 1.00 58.59 97 PRO A O 1
ATOM 746 N N . ASP A 1 98 ? 38.034 2.265 -35.697 1.00 62.41 98 ASP A N 1
ATOM 747 C CA . ASP A 1 98 ? 38.129 3.728 -35.705 1.00 62.41 98 ASP A CA 1
ATOM 748 C C . ASP A 1 98 ? 39.350 4.134 -36.548 1.00 62.41 98 ASP A C 1
ATOM 750 O O . ASP A 1 98 ? 40.470 3.689 -36.282 1.00 62.41 98 ASP A O 1
ATOM 754 N N . ALA A 1 99 ? 39.099 4.911 -37.603 1.00 52.12 99 ALA A N 1
ATOM 755 C CA . ALA A 1 99 ? 40.111 5.485 -38.488 1.00 52.12 99 ALA A CA 1
ATOM 756 C C . ALA A 1 99 ? 40.548 6.864 -37.988 1.00 52.12 99 ALA A C 1
ATOM 758 O O . ALA A 1 99 ? 39.666 7.617 -37.508 1.00 52.12 99 ALA A O 1
#

Sequence (99 aa):
MPQGKIKVKTKVPDAVKAKLQKKKKSGVAFTRRANAPIQAKKTKMQGTQKIKQLLSKAVNKSVEEDIRARASEGVINFSKAQHAVAKHNKNSKANVPDA

Organism: NCBI:txid330878

Secondary structure (DSSP, 8-state):
-------------HHHHHHHHHHHHTT------TTS----TTHHHHHHHHHHHHHHHHHHHHHHHHHHHHHHHTS----HHHHHHHHHHHHHHHTSPP-

Radius of gyration: 41.24 Å; chains: 1; bounding box: 73×26×117 Å